Protein AF-A0A941CUR9-F1 (afdb_monomer)

Solvent-accessible surface area (backbone atoms only — not comparable to full-atom values): 6088 Å² total; per-residue (Å²): 93,71,35,84,53,88,58,55,30,37,22,31,72,43,67,48,47,28,36,64,52,98,94,39,79,42,78,58,82,69,51,80,63,40,50,74,77,34,74,76,55,30,73,63,86,45,73,46,44,51,66,36,72,52,86,82,88,85,57,59,67,84,49,64,51,84,78,71,62,44,50,36,31,48,33,40,62,32,36,41,84,88,43,93,85,48,72,47,75,50,72,47,77,49,74,43,78,64,88,129

Secondary structure (DSSP, 8-state):
-B--SSS-EEE-S--EEEEEETTEEEEPPPPTHHHHH-TT-SS-SEEE-TT-B------TTTTT----SEEEEEEEEEE-SSSTT-EEEEEEEEEEPPP-

InterPro domains:
  IPR046878 Bacterial Ig-like domain 14 [PF20251] (1-94)

Structure (mmCIF, N/CA/C/O bac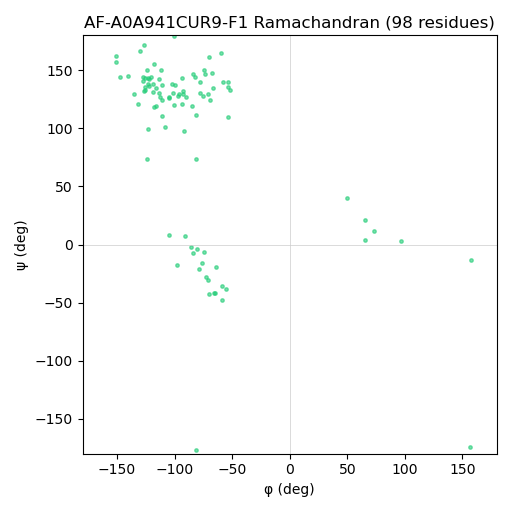kbone):
data_AF-A0A941CUR9-F1
#
_entry.id   AF-A0A941CUR9-F1
#
loop_
_atom_site.group_PDB
_atom_site.id
_atom_site.type_symbol
_atom_site.label_atom_id
_atom_site.label_alt_id
_atom_site.label_comp_id
_atom_site.label_asym_id
_atom_site.label_entity_id
_atom_site.label_seq_id
_atom_site.pdbx_PDB_ins_code
_atom_site.Cartn_x
_atom_site.Cartn_y
_atom_site.Cartn_z
_atom_site.occupancy
_atom_site.B_iso_or_equiv
_atom_site.auth_seq_id
_atom_site.auth_comp_id
_atom_site.auth_asym_id
_atom_site.auth_atom_id
_atom_site.pdbx_PDB_model_num
ATOM 1 N N . MET A 1 1 ? 9.330 5.137 -0.405 1.00 91.94 1 MET A N 1
ATOM 2 C CA . MET A 1 1 ? 9.422 3.725 -0.843 1.00 91.94 1 MET A CA 1
ATOM 3 C C . MET A 1 1 ? 10.687 3.609 -1.672 1.00 91.94 1 MET A C 1
ATOM 5 O O . MET A 1 1 ? 10.879 4.453 -2.536 1.00 91.94 1 MET A O 1
ATOM 9 N N . GLN A 1 2 ? 11.565 2.654 -1.373 1.00 94.94 2 GLN A N 1
ATOM 10 C CA . GLN A 1 2 ? 12.856 2.510 -2.051 1.00 94.94 2 GLN A CA 1
ATOM 11 C C . GLN A 1 2 ? 13.003 1.087 -2.578 1.00 94.94 2 GLN A C 1
ATOM 13 O O . GLN A 1 2 ? 12.757 0.129 -1.848 1.00 94.94 2 GLN A O 1
ATOM 18 N N . ASN A 1 3 ? 13.402 0.958 -3.838 1.00 94.75 3 ASN A N 1
ATOM 19 C CA . ASN A 1 3 ? 13.709 -0.325 -4.442 1.00 94.75 3 ASN A CA 1
ATOM 20 C C . ASN A 1 3 ? 15.198 -0.630 -4.287 1.00 94.75 3 ASN A C 1
ATOM 22 O O . ASN A 1 3 ? 16.026 -0.187 -5.074 1.00 94.75 3 ASN A O 1
ATOM 26 N N . GLU A 1 4 ? 15.554 -1.415 -3.278 1.00 94.19 4 GLU A N 1
ATOM 27 C CA . GLU A 1 4 ? 16.948 -1.809 -3.052 1.00 94.19 4 GLU A CA 1
ATOM 28 C C . GLU A 1 4 ? 17.407 -2.969 -3.946 1.00 94.19 4 GLU A C 1
ATOM 30 O O . GLU A 1 4 ? 18.583 -3.336 -3.928 1.00 94.19 4 GLU A O 1
ATOM 35 N N . SER A 1 5 ? 16.518 -3.545 -4.754 1.00 92.12 5 SER A N 1
ATOM 36 C CA . SER A 1 5 ? 16.841 -4.665 -5.635 1.00 92.12 5 SER A CA 1
ATOM 37 C C . SER A 1 5 ? 17.509 -4.209 -6.941 1.00 92.12 5 SER A C 1
ATOM 39 O O . SER A 1 5 ? 17.809 -3.028 -7.137 1.00 92.12 5 SER A O 1
ATOM 41 N N . ASN A 1 6 ? 17.772 -5.170 -7.827 1.00 92.81 6 ASN A N 1
ATOM 42 C CA . ASN A 1 6 ? 18.243 -4.925 -9.191 1.00 92.81 6 ASN A CA 1
ATOM 43 C C . ASN A 1 6 ? 17.132 -5.145 -10.240 1.00 92.81 6 ASN A C 1
ATOM 45 O O . ASN A 1 6 ? 17.415 -5.143 -11.434 1.00 92.81 6 ASN A O 1
ATOM 49 N N . GLU A 1 7 ? 15.886 -5.346 -9.806 1.00 91.44 7 GLU A N 1
ATOM 50 C CA . GLU A 1 7 ? 14.721 -5.565 -10.667 1.00 91.44 7 GLU A CA 1
ATOM 51 C C . GLU A 1 7 ? 13.767 -4.373 -10.590 1.00 91.44 7 GLU A C 1
ATOM 53 O O . GLU A 1 7 ? 13.687 -3.709 -9.560 1.00 91.44 7 GLU A O 1
ATOM 58 N N . ALA A 1 8 ? 13.039 -4.099 -11.671 1.00 92.19 8 ALA A N 1
ATOM 59 C CA . ALA A 1 8 ? 11.976 -3.098 -11.672 1.00 92.19 8 ALA A CA 1
ATOM 60 C C . ALA A 1 8 ? 10.669 -3.700 -11.140 1.00 92.19 8 ALA A C 1
ATOM 62 O O . ALA A 1 8 ? 10.368 -4.862 -11.417 1.00 92.19 8 ALA A O 1
ATOM 63 N N . TYR A 1 9 ? 9.855 -2.896 -10.458 1.00 92.19 9 TYR A N 1
ATOM 64 C CA . TYR A 1 9 ? 8.521 -3.297 -10.004 1.00 92.19 9 TYR A CA 1
ATOM 65 C C . TYR A 1 9 ? 7.444 -2.394 -10.575 1.00 92.19 9 TYR A C 1
ATOM 67 O O . TYR A 1 9 ? 7.632 -1.188 -10.689 1.00 92.19 9 TYR A O 1
ATOM 75 N N . ARG A 1 10 ? 6.278 -2.956 -10.884 1.00 91.81 10 ARG A N 1
ATOM 76 C CA . ARG A 1 10 ? 5.096 -2.176 -11.260 1.00 91.81 10 ARG A CA 1
ATOM 77 C C . ARG A 1 10 ? 4.225 -1.912 -10.050 1.00 91.81 10 ARG A C 1
ATOM 79 O O . ARG A 1 10 ? 4.076 -2.779 -9.195 1.00 91.81 10 ARG A O 1
ATOM 86 N N . TYR A 1 11 ? 3.630 -0.734 -10.003 1.00 91.88 11 TYR A N 1
ATOM 87 C CA . TYR A 1 11 ? 2.682 -0.360 -8.964 1.00 91.88 11 TYR 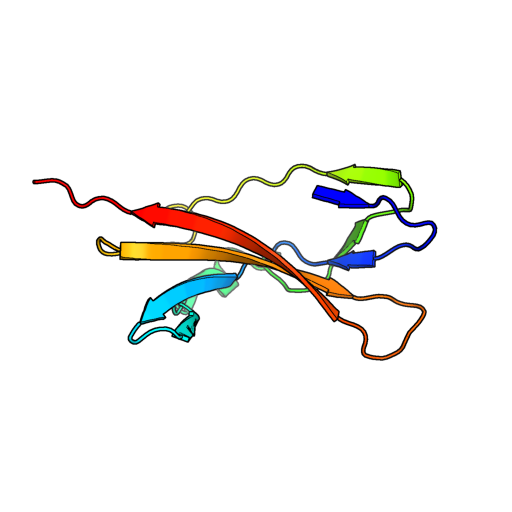A CA 1
ATOM 88 C C . TYR A 1 11 ? 1.675 0.657 -9.496 1.00 91.88 11 TYR A C 1
ATOM 90 O O . TYR A 1 11 ? 1.869 1.282 -10.542 1.00 91.88 11 TYR A O 1
ATOM 98 N N . GLY A 1 12 ? 0.572 0.795 -8.778 1.00 89.56 12 GLY A N 1
ATOM 99 C CA . GLY A 1 12 ? -0.469 1.771 -9.055 1.00 89.56 12 GLY A CA 1
ATOM 100 C C . GLY A 1 12 ? -0.382 2.992 -8.154 1.00 89.56 12 GLY A C 1
ATOM 101 O O . GLY A 1 12 ? 0.456 3.079 -7.260 1.00 89.56 12 GLY A O 1
ATOM 102 N N . SER A 1 13 ? -1.276 3.949 -8.339 1.00 86.69 13 SER A N 1
ATOM 103 C CA . SER A 1 13 ? -1.510 5.028 -7.366 1.00 86.69 13 SER A CA 1
ATOM 104 C C . SER A 1 13 ? -2.383 4.554 -6.197 1.00 86.69 13 SER A C 1
ATOM 106 O O . SER A 1 13 ? -2.292 5.132 -5.114 1.00 86.69 13 SER A O 1
ATOM 108 N N . PHE A 1 14 ? -3.144 3.468 -6.378 1.00 87.62 14 PHE A N 1
ATOM 109 C CA . PHE A 1 14 ? -4.005 2.879 -5.359 1.00 87.62 14 PHE A CA 1
ATOM 110 C C . PHE A 1 14 ? -3.228 2.487 -4.101 1.00 87.62 14 PHE A C 1
ATOM 112 O O . PHE A 1 14 ? -2.100 1.986 -4.156 1.00 87.62 14 PHE A O 1
ATOM 119 N N . TYR A 1 15 ? -3.846 2.736 -2.955 1.00 90.38 15 TYR A N 1
ATOM 120 C CA . TYR A 1 15 ? -3.411 2.263 -1.651 1.00 90.38 15 TYR A CA 1
ATOM 121 C C . TYR A 1 15 ? -4.585 1.558 -0.996 1.00 90.38 15 TYR A C 1
ATOM 123 O O . TYR A 1 15 ? -5.702 2.057 -1.072 1.00 90.38 15 TYR A O 1
ATOM 131 N N . ARG A 1 16 ? -4.322 0.449 -0.306 1.00 91.94 16 ARG A N 1
ATOM 132 C CA . ARG A 1 16 ? -5.300 -0.197 0.570 1.00 91.94 16 ARG A CA 1
ATOM 133 C C . ARG A 1 16 ? -5.163 0.381 1.969 1.00 91.94 16 ARG A C 1
ATOM 135 O O . ARG A 1 16 ? -4.069 0.359 2.528 1.00 91.94 16 ARG A O 1
ATOM 142 N N . VAL A 1 17 ? -6.257 0.856 2.550 1.00 95.19 17 VAL A N 1
ATOM 143 C CA . VAL A 1 17 ? -6.339 1.049 4.001 1.00 95.19 17 VAL A CA 1
ATOM 144 C C . VAL A 1 17 ? -6.934 -0.212 4.605 1.00 95.19 17 VAL A C 1
ATOM 146 O O . VAL A 1 17 ? -7.935 -0.734 4.118 1.00 95.19 17 VAL A O 1
ATOM 149 N N . GLU A 1 18 ? -6.305 -0.713 5.659 1.00 97.12 18 GLU A N 1
ATOM 150 C CA . GLU A 1 18 ? -6.755 -1.902 6.370 1.00 97.12 18 GLU A CA 1
ATOM 151 C C . GLU A 1 18 ? -6.872 -1.606 7.864 1.00 97.12 18 GLU A C 1
ATOM 153 O O . GLU A 1 18 ? -6.067 -0.855 8.409 1.00 97.12 18 GLU A O 1
ATOM 158 N N . THR A 1 19 ? -7.868 -2.193 8.521 1.00 97.31 19 THR A N 1
ATOM 159 C CA . THR A 1 19 ? -8.163 -2.037 9.950 1.00 97.31 19 THR A CA 1
ATOM 160 C C . THR A 1 19 ? -7.933 -3.349 10.696 1.00 97.31 19 THR A C 1
ATOM 162 O O . THR A 1 19 ? -8.203 -4.426 10.156 1.00 97.31 19 THR A O 1
ATOM 165 N N . MET A 1 20 ? -7.406 -3.272 11.919 1.00 97.44 20 MET A N 1
ATOM 166 C CA . MET A 1 20 ? -7.217 -4.432 12.791 1.00 97.44 20 MET A CA 1
ATOM 167 C C . MET A 1 20 ? -8.504 -4.728 13.567 1.00 97.44 20 MET A C 1
ATOM 169 O O . MET A 1 20 ? -8.941 -3.913 14.378 1.00 97.44 20 MET A O 1
ATOM 173 N N . GLN A 1 21 ? -9.070 -5.919 13.380 1.00 95.38 21 GLN A N 1
ATOM 174 C CA . GLN A 1 21 ? -10.216 -6.427 14.138 1.00 95.38 21 GLN A CA 1
ATOM 175 C C . GLN A 1 21 ? -9.948 -7.883 14.530 1.00 95.38 21 GLN A C 1
ATOM 177 O O . GLN A 1 21 ? -9.538 -8.686 13.694 1.00 95.38 21 GLN A O 1
ATOM 182 N N . ASP A 1 22 ? -10.124 -8.229 15.807 1.00 94.38 22 ASP A N 1
ATOM 183 C CA . ASP A 1 22 ? -9.919 -9.591 16.332 1.00 94.38 22 ASP A CA 1
ATOM 184 C C . ASP A 1 22 ? -8.575 -10.234 15.925 1.00 94.38 22 ASP A C 1
ATOM 186 O O . ASP A 1 22 ? -8.492 -11.413 15.571 1.00 94.38 22 ASP A O 1
ATOM 190 N N . GLY A 1 23 ? -7.503 -9.434 15.929 1.00 95.50 23 GLY A N 1
ATOM 191 C CA . GLY A 1 23 ? -6.154 -9.876 15.558 1.00 95.50 23 GLY A CA 1
ATOM 192 C C . GLY A 1 23 ? -5.941 -10.118 14.057 1.00 95.50 23 GLY A C 1
ATOM 193 O O . GLY A 1 23 ? -4.920 -10.690 13.674 1.00 95.50 23 GLY A O 1
ATOM 194 N N . LYS A 1 24 ? -6.881 -9.702 13.201 1.00 97.06 24 LYS A N 1
ATOM 195 C CA . LYS A 1 24 ? -6.808 -9.823 11.740 1.00 97.06 24 LYS A CA 1
ATOM 196 C C . LYS A 1 24 ? -6.972 -8.467 11.059 1.00 97.06 24 LYS A C 1
ATOM 198 O O . LYS A 1 24 ? -7.662 -7.583 11.555 1.00 97.06 24 LYS A O 1
ATOM 203 N N . TRP A 1 25 ? -6.351 -8.332 9.891 1.00 96.88 25 TRP A N 1
ATOM 204 C CA . TRP A 1 25 ? -6.459 -7.141 9.053 1.00 96.88 25 TRP A CA 1
ATOM 205 C C . TRP A 1 25 ? -7.585 -7.296 8.032 1.00 96.88 25 TRP A C 1
ATOM 207 O O . TRP A 1 25 ? -7.618 -8.286 7.300 1.00 96.88 25 TRP A O 1
ATOM 217 N N . TYR A 1 26 ? -8.467 -6.304 7.959 1.00 95.81 26 TYR A N 1
ATOM 218 C CA . TYR A 1 26 ? -9.567 -6.236 6.997 1.00 95.81 26 TYR A CA 1
ATOM 219 C C . TYR A 1 26 ? -9.472 -4.961 6.170 1.00 95.81 26 TYR A C 1
ATOM 221 O O . TYR A 1 26 ? -9.119 -3.908 6.694 1.00 95.81 26 TYR A O 1
ATOM 229 N N . MET A 1 27 ? -9.801 -5.043 4.882 1.00 93.62 27 MET A N 1
ATOM 230 C CA . MET A 1 27 ? -9.829 -3.874 4.005 1.00 93.62 27 MET A CA 1
ATOM 231 C C . MET A 1 27 ? -10.941 -2.909 4.429 1.00 93.62 27 MET A C 1
ATOM 233 O O . MET A 1 27 ? -12.074 -3.323 4.672 1.00 93.62 27 MET A O 1
ATOM 237 N N . VAL A 1 28 ? -10.618 -1.619 4.492 1.00 93.81 28 VAL A N 1
ATOM 238 C CA . VAL A 1 28 ? -11.609 -0.551 4.627 1.00 93.81 28 VAL A CA 1
ATOM 239 C C . VAL A 1 28 ? -12.254 -0.313 3.266 1.00 93.81 28 VAL A C 1
ATOM 241 O O . VAL A 1 28 ? -11.563 -0.150 2.260 1.00 93.81 28 VAL A O 1
ATOM 244 N N . ASN A 1 29 ? -13.584 -0.278 3.239 1.00 89.56 29 ASN A N 1
ATOM 245 C CA . ASN A 1 29 ? -14.328 -0.009 2.016 1.00 89.56 29 ASN A CA 1
ATOM 246 C C . ASN A 1 29 ? -14.182 1.458 1.607 1.00 89.56 29 ASN A C 1
ATOM 248 O O . ASN A 1 29 ? -14.426 2.367 2.401 1.00 89.56 29 ASN A O 1
ATOM 252 N N . TYR A 1 30 ? -13.827 1.669 0.344 1.00 88.19 30 TYR A N 1
ATOM 253 C CA . TYR A 1 30 ? -13.820 2.988 -0.271 1.00 88.19 30 TYR A CA 1
ATOM 254 C C . TYR A 1 30 ? -15.241 3.334 -0.736 1.00 88.19 30 TYR A C 1
ATOM 256 O O . TYR A 1 30 ? -15.952 2.437 -1.200 1.00 88.19 30 TYR A O 1
ATOM 264 N N . PRO A 1 31 ? -15.669 4.606 -0.645 1.00 86.81 31 PRO A N 1
ATOM 265 C CA . PRO A 1 31 ? -16.908 5.048 -1.274 1.00 86.81 31 PRO A CA 1
ATOM 266 C C . PRO A 1 31 ? -16.922 4.700 -2.769 1.00 86.81 31 PRO A C 1
ATOM 268 O O . PRO A 1 31 ? -15.912 4.862 -3.453 1.00 86.81 31 PRO A O 1
ATOM 271 N N . GLU A 1 32 ? -18.067 4.257 -3.298 1.00 80.25 32 GLU A N 1
ATOM 272 C CA . GLU A 1 32 ? -18.181 3.820 -4.703 1.00 80.25 32 GLU A CA 1
ATOM 273 C C . GLU A 1 32 ? -17.727 4.905 -5.694 1.00 80.25 32 GLU A C 1
ATOM 275 O O . GLU A 1 32 ? -17.025 4.631 -6.666 1.00 80.25 32 GLU A O 1
ATOM 280 N N . ASN A 1 33 ? -18.042 6.167 -5.394 1.00 82.19 33 ASN A N 1
ATOM 281 C CA . ASN A 1 33 ? -17.682 7.306 -6.234 1.00 82.19 33 ASN A CA 1
ATOM 282 C C . ASN A 1 33 ? -16.196 7.700 -6.166 1.00 82.19 33 ASN A C 1
ATOM 284 O O . ASN A 1 33 ? -15.777 8.589 -6.911 1.00 82.19 33 ASN A O 1
ATOM 288 N N . THR A 1 34 ? -15.384 7.094 -5.294 1.00 81.69 34 THR A N 1
ATOM 289 C CA . THR A 1 34 ? -13.960 7.433 -5.184 1.00 81.69 34 THR A CA 1
ATOM 290 C C . THR A 1 34 ? -13.218 7.072 -6.470 1.00 81.69 34 THR A C 1
ATOM 292 O O . THR A 1 34 ? -12.450 7.886 -6.975 1.00 81.69 34 THR A O 1
ATOM 295 N N . PHE A 1 35 ? -13.497 5.916 -7.072 1.00 77.94 35 PHE A N 1
ATOM 296 C CA . PHE A 1 35 ? -12.839 5.505 -8.320 1.00 77.94 35 PHE A CA 1
ATOM 297 C C . PHE A 1 35 ? -13.317 6.302 -9.542 1.00 77.94 35 PHE A C 1
ATOM 299 O O . PHE A 1 35 ? -12.545 6.526 -10.471 1.00 77.94 35 PHE A O 1
ATOM 306 N N . GLU A 1 36 ? -14.556 6.800 -9.523 1.00 79.94 36 GLU A N 1
ATOM 307 C CA . GLU A 1 36 ? -15.068 7.707 -10.558 1.00 79.94 36 GLU A CA 1
ATOM 308 C C . GLU A 1 36 ? -14.407 9.089 -10.479 1.00 79.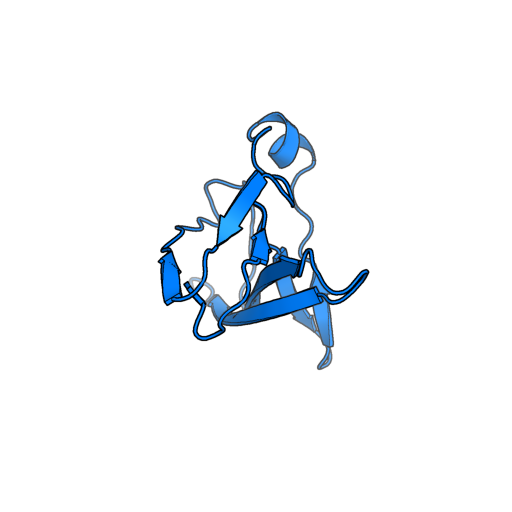94 36 GLU A C 1
ATOM 310 O O . GLU A 1 36 ? -14.028 9.667 -11.497 1.00 79.94 36 GLU A O 1
ATOM 315 N N . LYS A 1 37 ? -14.240 9.619 -9.260 1.00 81.06 37 LYS A N 1
ATOM 316 C CA . LYS A 1 37 ? -13.599 10.920 -9.013 1.00 81.06 37 LYS A CA 1
ATOM 317 C C . LYS A 1 37 ? -12.094 10.887 -9.259 1.00 81.06 37 LYS A C 1
ATOM 319 O O . LYS A 1 37 ? -11.517 11.901 -9.647 1.00 81.06 37 LYS A O 1
ATOM 324 N N . PHE A 1 38 ? -11.468 9.734 -9.045 1.00 79.94 38 PHE A N 1
ATOM 325 C CA . PHE A 1 38 ? -10.036 9.532 -9.217 1.00 79.94 38 PHE A CA 1
ATOM 326 C C . PHE A 1 38 ? -9.782 8.379 -10.198 1.00 79.94 38 PHE A C 1
ATOM 328 O O . PHE A 1 38 ? -9.329 7.314 -9.789 1.00 79.94 38 PHE A O 1
ATOM 335 N N . PRO A 1 39 ? -10.008 8.580 -11.510 1.00 75.81 39 PRO A N 1
ATOM 336 C CA . PRO A 1 39 ? -9.877 7.517 -12.515 1.00 75.81 39 PRO A CA 1
ATOM 337 C C . PRO A 1 39 ? -8.442 6.990 -12.656 1.00 75.81 39 PRO A C 1
ATOM 339 O O . PRO A 1 39 ? -8.214 5.887 -13.148 1.00 75.81 39 PRO A O 1
ATOM 342 N N . TYR A 1 40 ? -7.459 7.771 -12.204 1.00 76.00 40 TYR A N 1
ATOM 343 C CA . TYR A 1 40 ? -6.063 7.356 -12.141 1.00 76.00 40 TYR A CA 1
ATOM 344 C C . TYR A 1 40 ? -5.718 6.602 -10.856 1.00 76.00 40 TYR A C 1
ATOM 346 O O . TYR A 1 40 ? -4.566 6.205 -10.736 1.00 76.00 40 TYR A O 1
ATOM 354 N N . PHE A 1 41 ? -6.655 6.426 -9.910 1.00 77.62 41 PHE A N 1
ATOM 355 C CA . PHE A 1 41 ? -6.504 5.675 -8.656 1.00 77.62 41 PHE A CA 1
ATOM 356 C C . PHE A 1 41 ? -6.676 4.175 -8.905 1.00 77.62 41 PHE A C 1
ATOM 358 O O . PHE A 1 41 ? -7.709 3.581 -8.613 1.00 77.62 41 PHE A O 1
ATOM 365 N N . ASN A 1 42 ? -5.665 3.578 -9.524 1.00 75.56 42 ASN A N 1
ATOM 366 C CA . ASN A 1 42 ? -5.675 2.199 -9.996 1.00 75.56 42 ASN A CA 1
ATOM 367 C C . ASN A 1 42 ? -4.469 1.425 -9.449 1.00 75.56 42 ASN A C 1
ATOM 369 O O . ASN A 1 42 ? -3.566 2.009 -8.848 1.00 75.56 42 ASN A O 1
ATOM 373 N N . ASP A 1 43 ? -4.455 0.111 -9.669 1.00 70.62 43 ASP A N 1
ATOM 374 C CA . ASP A 1 43 ? -3.418 -0.798 -9.161 1.00 70.62 43 ASP A CA 1
ATOM 375 C C . ASP A 1 43 ? -2.160 -0.880 -10.038 1.00 70.62 43 ASP A C 1
ATOM 377 O O . ASP A 1 43 ? -1.164 -1.486 -9.641 1.00 70.62 43 ASP A O 1
ATOM 381 N N . MET A 1 44 ? -2.165 -0.261 -11.222 1.00 72.38 44 MET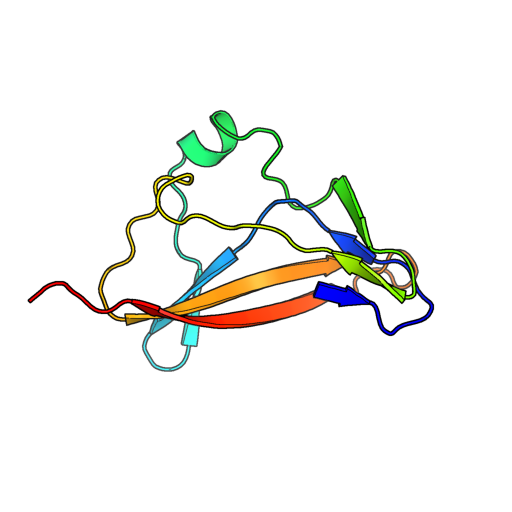 A N 1
ATOM 382 C CA . MET A 1 44 ? -1.048 -0.318 -12.167 1.00 72.38 44 MET A CA 1
ATOM 383 C C . MET A 1 44 ? -0.926 0.971 -12.973 1.00 72.38 44 MET A C 1
ATOM 385 O O . MET A 1 44 ? -1.921 1.537 -13.407 1.00 72.38 44 MET A O 1
ATOM 389 N N . GLY A 1 45 ? 0.301 1.382 -13.272 1.00 82.88 45 GLY A N 1
ATOM 390 C CA . GLY A 1 45 ? 0.548 2.527 -14.154 1.00 82.88 45 GLY A CA 1
ATOM 391 C C . GLY A 1 45 ? 1.915 3.168 -13.961 1.00 82.88 45 GLY A C 1
ATOM 392 O O . GLY A 1 45 ? 2.359 3.929 -14.815 1.00 82.88 45 GLY A O 1
ATOM 393 N N . TYR A 1 46 ? 2.598 2.818 -12.874 1.00 90.19 46 TYR A N 1
ATOM 394 C CA . TYR A 1 46 ? 3.932 3.289 -12.548 1.00 90.19 46 TYR A CA 1
ATOM 395 C C . TYR A 1 46 ? 4.920 2.127 -12.498 1.00 90.19 46 TYR A C 1
ATOM 397 O O . TYR A 1 46 ? 4.553 0.975 -12.242 1.00 90.19 46 TYR A O 1
ATOM 405 N N . THR A 1 47 ? 6.187 2.462 -12.717 1.00 93.00 47 THR A N 1
ATOM 406 C CA . THR A 1 47 ? 7.326 1.565 -12.527 1.00 93.00 47 THR A CA 1
ATOM 407 C C . THR A 1 47 ? 8.226 2.173 -11.462 1.00 93.00 47 THR A C 1
ATOM 409 O O . THR A 1 47 ? 8.377 3.390 -11.418 1.00 93.00 47 THR A O 1
ATOM 412 N N . LEU A 1 48 ? 8.729 1.337 -10.558 1.00 94.00 48 LEU A N 1
ATOM 413 C CA . LEU A 1 48 ? 9.755 1.668 -9.582 1.00 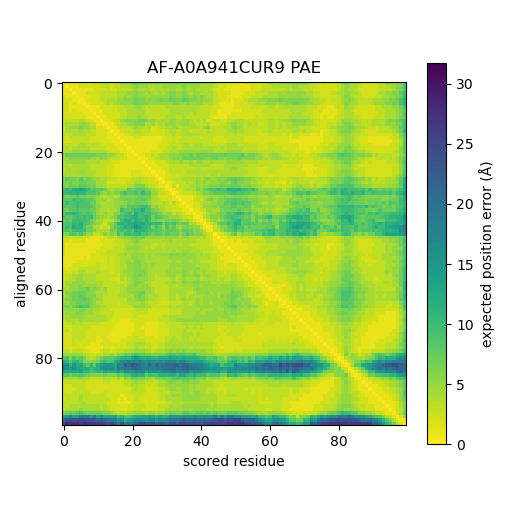94.00 48 LEU A CA 1
ATOM 414 C C . LEU A 1 48 ? 11.028 0.951 -10.022 1.00 94.00 48 LEU A C 1
ATOM 416 O O . LEU A 1 48 ? 11.159 -0.266 -9.843 1.00 94.00 48 LEU A O 1
ATOM 420 N N . ASP A 1 49 ? 11.927 1.696 -10.642 1.00 95.44 49 ASP A N 1
ATOM 421 C CA . ASP A 1 49 ? 13.145 1.175 -11.242 1.00 95.44 49 ASP A CA 1
ATOM 422 C C . ASP A 1 49 ? 14.151 0.710 -10.175 1.00 95.44 49 ASP A C 1
ATOM 424 O O . ASP A 1 49 ? 14.040 1.058 -8.990 1.00 95.44 49 ASP A O 1
ATOM 428 N N . PRO A 1 50 ? 15.139 -0.122 -10.551 1.00 95.88 50 PRO A N 1
ATOM 429 C CA . PRO A 1 50 ? 16.202 -0.529 -9.643 1.00 95.88 50 PRO A CA 1
ATOM 430 C C . PRO A 1 50 ? 16.877 0.672 -8.981 1.00 95.88 50 PRO A C 1
ATOM 432 O O . PRO A 1 50 ? 17.277 1.619 -9.655 1.00 95.88 50 PRO A O 1
ATOM 435 N N . LYS A 1 51 ? 17.056 0.607 -7.657 1.00 97.00 51 LYS A N 1
ATOM 436 C CA . LYS A 1 51 ? 17.673 1.664 -6.830 1.00 97.00 51 LYS A CA 1
ATOM 437 C C . LYS A 1 51 ? 16.888 2.976 -6.771 1.00 97.00 51 LYS A C 1
ATOM 439 O O . LYS A 1 51 ? 17.348 3.913 -6.120 1.00 97.00 51 LYS A O 1
ATOM 444 N N . GLU A 1 52 ? 15.709 3.047 -7.383 1.00 97.19 52 GLU A N 1
ATOM 445 C CA . GLU A 1 52 ? 14.865 4.233 -7.341 1.00 97.19 52 GLU A CA 1
ATOM 446 C C . GLU A 1 52 ? 14.207 4.401 -5.965 1.00 97.19 52 GLU A C 1
ATOM 448 O O . GLU A 1 52 ? 13.853 3.439 -5.271 1.00 97.19 52 GLU A O 1
ATOM 453 N N . MET A 1 53 ? 14.017 5.662 -5.582 1.00 96.31 53 MET A N 1
ATOM 454 C CA . MET A 1 53 ? 13.205 6.055 -4.444 1.00 96.31 53 MET A CA 1
ATOM 455 C C . MET A 1 53 ? 12.054 6.938 -4.914 1.00 96.31 53 MET A C 1
ATOM 457 O O . MET A 1 53 ? 12.263 7.933 -5.601 1.00 96.31 53 MET A O 1
ATOM 461 N N . VAL A 1 54 ? 10.848 6.611 -4.457 1.00 93.69 54 VAL A N 1
ATOM 462 C CA . VAL A 1 54 ? 9.646 7.410 -4.691 1.00 93.69 54 VAL A CA 1
ATOM 463 C C . VAL A 1 54 ? 8.947 7.745 -3.378 1.00 93.69 54 VAL A C 1
ATOM 465 O O . VAL A 1 54 ? 8.861 6.924 -2.455 1.00 93.69 54 VAL A O 1
ATOM 468 N N . THR A 1 55 ? 8.392 8.950 -3.318 1.00 91.62 55 THR A N 1
ATOM 469 C CA . THR A 1 55 ? 7.496 9.395 -2.251 1.00 91.62 55 THR A CA 1
ATOM 470 C C . THR A 1 55 ? 6.115 9.619 -2.843 1.00 91.62 55 THR A C 1
ATOM 472 O O . THR A 1 55 ? 5.970 10.296 -3.856 1.00 91.62 55 THR A O 1
ATOM 475 N N . GLN A 1 56 ? 5.095 9.059 -2.202 1.00 87.00 56 GLN A N 1
ATOM 476 C CA . GLN A 1 56 ? 3.696 9.296 -2.536 1.00 87.00 56 GLN A CA 1
ATOM 477 C C . GLN A 1 56 ? 2.992 9.827 -1.292 1.00 87.00 56 GLN A C 1
ATOM 479 O O . GLN A 1 56 ? 3.303 9.419 -0.173 1.00 87.00 56 GLN A O 1
ATOM 484 N N . GLN A 1 57 ? 2.059 10.749 -1.499 1.00 86.38 57 GLN A N 1
ATOM 485 C CA . GLN A 1 57 ? 1.212 11.272 -0.438 1.00 86.38 57 GLN A CA 1
ATOM 486 C C . GLN A 1 57 ? -0.141 10.568 -0.488 1.00 86.38 57 GLN A C 1
ATOM 488 O O . GLN A 1 57 ? -0.707 10.361 -1.562 1.00 86.38 57 GLN A O 1
ATOM 493 N 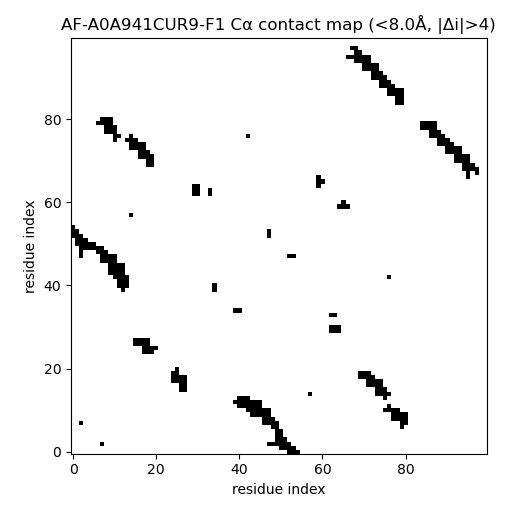N . PHE A 1 58 ? -0.648 10.204 0.683 1.00 86.44 58 PHE A N 1
ATOM 494 C CA . PHE A 1 58 ? -1.971 9.624 0.858 1.00 86.44 58 PHE A CA 1
ATOM 495 C C . PHE A 1 58 ? -2.764 10.506 1.818 1.00 86.44 58 PHE A C 1
ATOM 497 O O . PHE A 1 58 ? -2.231 10.942 2.836 1.00 86.44 58 PHE A O 1
ATOM 504 N N . SER A 1 59 ? -4.028 10.761 1.492 1.00 86.44 59 SER A N 1
ATOM 505 C CA . SER A 1 59 ? -4.932 11.563 2.310 1.00 86.44 59 SER A CA 1
ATOM 506 C C . SER A 1 59 ? -6.247 10.819 2.473 1.00 86.44 59 SER A C 1
ATOM 508 O O . SER A 1 59 ? -6.916 10.505 1.490 1.00 86.44 59 SER A O 1
ATOM 510 N N . ILE A 1 60 ? -6.606 10.541 3.724 1.00 86.88 60 ILE A N 1
ATOM 511 C CA . ILE A 1 60 ? -7.863 9.881 4.096 1.00 86.88 60 ILE A CA 1
ATOM 512 C C . ILE A 1 60 ? -9.053 10.709 3.584 1.00 86.88 60 ILE A C 1
ATOM 514 O O . ILE A 1 60 ? -9.935 10.182 2.906 1.00 86.88 60 ILE A O 1
ATOM 518 N N . GLU A 1 61 ? -9.020 12.020 3.828 1.00 84.88 61 GLU A N 1
ATOM 519 C CA . GLU A 1 61 ? -10.084 12.960 3.461 1.00 84.88 61 GLU A CA 1
ATOM 520 C C . GLU A 1 61 ? -10.250 13.092 1.947 1.00 84.88 61 GLU A C 1
ATOM 522 O O . GLU A 1 61 ? -11.373 13.089 1.442 1.00 84.88 61 GLU A O 1
ATOM 527 N N . THR A 1 62 ? -9.138 13.148 1.204 1.00 84.44 62 THR A N 1
ATOM 528 C CA . THR A 1 62 ? -9.166 13.272 -0.262 1.00 84.44 62 THR A CA 1
ATOM 529 C C . THR A 1 62 ? -9.927 12.114 -0.901 1.00 84.44 62 THR A C 1
ATOM 531 O O . THR A 1 62 ? -10.643 12.318 -1.879 1.00 84.44 62 THR A O 1
ATOM 534 N N . TYR A 1 63 ? -9.817 10.910 -0.333 1.00 83.06 63 TYR A N 1
ATOM 535 C CA . TYR A 1 63 ? -10.500 9.714 -0.829 1.00 83.06 63 TYR A CA 1
ATOM 536 C C . TYR A 1 63 ? -11.882 9.481 -0.203 1.00 83.06 63 TYR A C 1
ATOM 538 O O . TYR A 1 63 ? -12.497 8.445 -0.464 1.00 83.06 63 TYR A O 1
ATOM 546 N N . GLY A 1 64 ? -12.383 10.433 0.593 1.00 84.94 64 GLY A N 1
ATOM 547 C CA . GLY A 1 64 ? -13.693 10.359 1.241 1.00 84.94 64 GLY A CA 1
ATOM 548 C C . GLY A 1 64 ? -13.801 9.248 2.284 1.00 84.94 64 GLY A C 1
ATOM 549 O O . GLY A 1 64 ? -14.905 8.799 2.587 1.00 84.94 64 GLY A O 1
ATOM 550 N N . LEU A 1 65 ? -12.668 8.771 2.801 1.00 88.06 65 LEU A N 1
ATOM 551 C CA . LEU A 1 65 ? -12.644 7.753 3.839 1.00 88.06 65 LEU A CA 1
ATOM 552 C C . LEU A 1 65 ? -12.964 8.388 5.191 1.00 88.06 65 LEU A C 1
ATOM 554 O O . LEU A 1 65 ? -12.464 9.459 5.525 1.00 88.06 65 LEU A O 1
ATOM 558 N N . TYR A 1 66 ? -13.751 7.680 5.993 1.00 89.38 66 TYR A N 1
ATOM 559 C CA . TYR A 1 66 ? -13.940 7.984 7.405 1.00 89.38 66 TYR A CA 1
ATOM 560 C C . TYR A 1 66 ? -13.401 6.815 8.221 1.00 89.38 66 TYR A C 1
ATOM 562 O O . TYR A 1 66 ? -13.870 5.685 8.071 1.00 89.38 66 TYR A O 1
ATOM 570 N N . LEU A 1 67 ? -12.397 7.082 9.055 1.00 92.50 67 LEU A N 1
ATOM 571 C CA . LEU A 1 67 ? -11.764 6.080 9.906 1.00 92.50 67 LEU A CA 1
ATOM 572 C C . LEU A 1 67 ? -12.122 6.378 11.369 1.00 92.50 67 LEU A C 1
ATOM 574 O O . LEU A 1 67 ? -11.651 7.379 11.907 1.00 92.50 67 LEU A O 1
ATOM 578 N N . PRO A 1 68 ? -12.940 5.541 12.029 1.00 92.25 68 PRO A N 1
ATOM 579 C CA . PRO A 1 68 ? -13.115 5.598 13.478 1.00 92.25 68 PRO A CA 1
ATOM 580 C C . PRO A 1 68 ? -11.791 5.381 14.219 1.00 92.25 68 PRO A C 1
ATOM 582 O O . PRO A 1 68 ? -10.833 4.856 13.645 1.00 92.25 68 PRO A O 1
ATOM 585 N N . ALA A 1 69 ? -11.754 5.713 15.511 1.00 94.50 69 ALA A N 1
ATOM 586 C CA . ALA A 1 69 ? -10.590 5.437 16.348 1.00 94.50 69 ALA A CA 1
ATOM 587 C C . ALA A 1 69 ? -10.194 3.949 16.290 1.00 94.50 69 ALA A C 1
ATOM 589 O O . ALA A 1 69 ? -11.055 3.067 16.360 1.00 94.50 69 ALA A O 1
ATOM 590 N N . GLY A 1 70 ? -8.899 3.666 16.150 1.00 95.44 70 GLY A N 1
ATOM 591 C CA . GLY A 1 70 ? -8.401 2.299 16.041 1.00 95.44 70 GLY A CA 1
ATOM 592 C C . GLY A 1 70 ? -7.050 2.168 15.347 1.00 95.44 70 GLY A C 1
ATOM 593 O O . GLY A 1 70 ? -6.397 3.149 14.993 1.00 95.44 70 GLY A O 1
ATOM 594 N N . ASN A 1 71 ? -6.645 0.914 15.139 1.00 97.69 71 ASN A N 1
ATOM 595 C CA . ASN A 1 71 ? -5.380 0.557 14.506 1.00 97.69 71 ASN A CA 1
ATOM 596 C C . ASN A 1 71 ? -5.579 0.262 13.021 1.00 97.69 71 ASN A C 1
ATOM 598 O O . ASN A 1 71 ? -6.402 -0.580 12.645 1.00 97.69 71 ASN A O 1
ATOM 602 N N . TYR A 1 72 ? -4.775 0.917 12.194 1.00 97.06 72 TYR A N 1
ATOM 603 C CA . TYR A 1 72 ? -4.826 0.817 10.747 1.00 97.06 72 TYR A CA 1
ATOM 604 C C . TYR A 1 72 ? -3.444 0.537 10.166 1.00 97.06 72 TYR A C 1
ATOM 606 O O . TYR A 1 72 ? -2.412 0.670 10.825 1.00 97.06 72 TYR A O 1
ATOM 614 N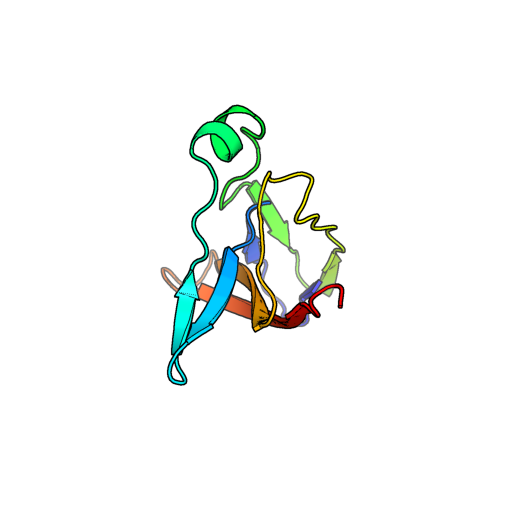 N . ARG A 1 73 ? -3.415 0.155 8.894 1.00 97.06 73 ARG A N 1
ATOM 615 C CA . ARG A 1 73 ? -2.201 0.186 8.086 1.00 97.06 73 ARG A CA 1
ATOM 616 C C . ARG A 1 73 ? -2.504 0.645 6.675 1.00 97.06 73 ARG A C 1
ATOM 618 O O . ARG A 1 73 ? -3.557 0.335 6.118 1.00 97.06 73 ARG A O 1
ATOM 625 N N . LEU A 1 74 ? -1.556 1.379 6.109 1.00 95.31 74 LEU A N 1
ATOM 626 C CA . LEU A 1 74 ? -1.551 1.747 4.705 1.00 95.31 74 LEU A CA 1
ATOM 627 C C . LEU A 1 74 ? -0.724 0.715 3.948 1.00 95.31 74 LEU A C 1
ATOM 629 O O . LEU A 1 74 ? 0.458 0.536 4.239 1.00 95.31 74 LEU A O 1
ATOM 633 N N . THR A 1 75 ? -1.344 0.047 2.987 1.00 94.75 75 THR A N 1
ATOM 634 C CA . THR A 1 75 ? -0.773 -1.079 2.258 1.00 94.75 75 THR A CA 1
ATOM 635 C C . THR A 1 75 ? -0.619 -0.740 0.776 1.00 94.75 75 THR A C 1
ATOM 637 O O . THR A 1 75 ? -1.540 -0.229 0.135 1.00 94.75 75 THR A O 1
ATOM 640 N N . LYS A 1 76 ? 0.547 -1.067 0.214 1.00 93.31 76 LYS A N 1
ATOM 641 C CA . LYS A 1 76 ? 0.890 -0.904 -1.199 1.00 93.31 76 LYS A CA 1
ATOM 642 C C . LYS A 1 76 ? 1.366 -2.226 -1.784 1.00 93.31 76 LYS A C 1
ATOM 644 O O . LYS A 1 76 ? 2.217 -2.882 -1.185 1.00 93.31 76 LYS A O 1
ATOM 649 N N . THR A 1 77 ? 0.848 -2.580 -2.955 1.00 91.94 77 THR A N 1
ATOM 650 C CA . THR A 1 77 ? 1.272 -3.770 -3.699 1.00 91.94 77 THR A CA 1
ATOM 651 C C . THR A 1 77 ? 2.193 -3.374 -4.845 1.00 91.94 77 THR A C 1
ATOM 653 O O . THR A 1 77 ? 1.937 -2.402 -5.556 1.00 91.94 77 THR A O 1
ATOM 656 N N . PHE A 1 78 ? 3.246 -4.159 -5.025 1.00 91.88 78 PHE A N 1
ATOM 657 C CA . PHE A 1 78 ? 4.206 -4.078 -6.112 1.00 91.88 78 PHE A CA 1
ATOM 658 C C . PHE A 1 78 ? 4.247 -5.422 -6.832 1.00 91.88 78 PHE A C 1
ATOM 660 O O . PHE A 1 78 ? 4.258 -6.472 -6.191 1.00 91.88 78 PHE A O 1
ATOM 667 N N . LEU A 1 79 ? 4.294 -5.395 -8.159 1.00 90.06 79 LEU A N 1
ATOM 668 C CA . LEU A 1 79 ? 4.313 -6.586 -9.001 1.00 90.06 79 LEU A CA 1
ATOM 669 C C . LEU A 1 79 ? 5.664 -6.706 -9.699 1.00 90.06 79 LEU A C 1
ATOM 671 O O . LEU A 1 79 ? 6.098 -5.764 -10.370 1.00 90.06 79 LEU A O 1
ATOM 675 N N . SER A 1 80 ? 6.318 -7.862 -9.571 1.00 85.56 80 SER A N 1
ATOM 676 C CA . SER A 1 80 ? 7.502 -8.163 -10.382 1.00 85.56 80 SER A CA 1
ATOM 677 C C . SER A 1 80 ? 7.062 -8.524 -11.809 1.00 85.56 80 SER A C 1
ATOM 679 O O . SER A 1 80 ? 6.224 -9.410 -11.987 1.00 85.56 80 SER A O 1
ATOM 681 N N . PRO A 1 81 ? 7.613 -7.883 -12.855 1.00 72.44 81 PRO A N 1
ATOM 682 C CA . PRO A 1 81 ? 7.323 -8.246 -14.238 1.00 72.44 81 PRO A CA 1
ATOM 683 C C . PRO A 1 81 ? 8.056 -9.523 -14.683 1.00 72.44 81 PRO A C 1
ATOM 685 O O . PRO A 1 81 ? 7.694 -10.098 -15.706 1.00 72.44 81 PRO A O 1
ATOM 688 N N . PHE A 1 82 ? 9.081 -9.963 -13.942 1.00 67.25 82 PHE A N 1
ATOM 689 C CA . PHE A 1 82 ? 9.958 -11.080 -14.320 1.00 67.25 82 PHE A CA 1
ATOM 690 C C . PHE A 1 82 ? 9.578 -12.408 -13.668 1.00 67.25 82 PHE A C 1
ATOM 692 O O . PHE A 1 82 ? 9.974 -13.469 -14.146 1.00 67.25 82 PHE A O 1
ATOM 699 N N . SER A 1 83 ? 8.783 -12.364 -12.603 1.00 64.75 83 SER A N 1
ATOM 700 C CA . SER A 1 83 ? 8.271 -13.553 -11.937 1.00 64.75 83 SER A CA 1
ATOM 701 C C . SER A 1 83 ? 6.752 -13.493 -11.916 1.00 64.75 83 SER A C 1
ATOM 703 O O . SER A 1 83 ? 6.145 -12.774 -11.126 1.00 64.75 83 SER A O 1
ATOM 705 N N . ALA A 1 84 ? 6.137 -14.215 -12.856 1.00 60.94 84 ALA A N 1
ATOM 706 C CA . ALA A 1 84 ? 4.691 -14.239 -13.019 1.00 60.94 84 ALA A CA 1
ATOM 707 C C . ALA A 1 84 ? 4.012 -14.611 -11.688 1.00 60.94 84 ALA A C 1
ATOM 709 O O . ALA A 1 84 ? 4.107 -15.751 -11.238 1.00 60.94 84 ALA A O 1
ATOM 710 N N . GLY A 1 85 ? 3.346 -13.632 -11.071 1.00 64.94 85 GLY A N 1
ATOM 711 C CA . GLY A 1 85 ? 2.566 -13.811 -9.845 1.00 64.94 85 GLY A CA 1
ATOM 712 C C . GLY A 1 85 ? 3.269 -13.466 -8.529 1.00 64.94 85 GLY A C 1
ATOM 713 O O . GLY A 1 85 ? 2.649 -13.633 -7.483 1.00 64.94 85 GLY A O 1
ATOM 714 N N . ASN A 1 86 ? 4.511 -12.970 -8.534 1.00 81.19 86 ASN A N 1
ATOM 715 C CA . ASN A 1 86 ? 5.126 -12.486 -7.296 1.00 81.19 86 ASN A CA 1
ATOM 716 C C . ASN A 1 86 ? 4.657 -11.066 -6.970 1.00 81.19 86 ASN A C 1
ATOM 718 O O . ASN A 1 86 ? 5.020 -10.093 -7.642 1.00 81.19 86 ASN A O 1
ATOM 722 N N . GLU A 1 87 ? 3.882 -10.968 -5.893 1.00 88.31 87 GLU A N 1
ATOM 723 C CA . GLU A 1 87 ? 3.456 -9.710 -5.295 1.00 88.31 87 GLU A CA 1
ATOM 724 C C . GLU A 1 87 ? 4.307 -9.400 -4.064 1.00 88.31 87 GLU A C 1
ATOM 726 O O . GLU A 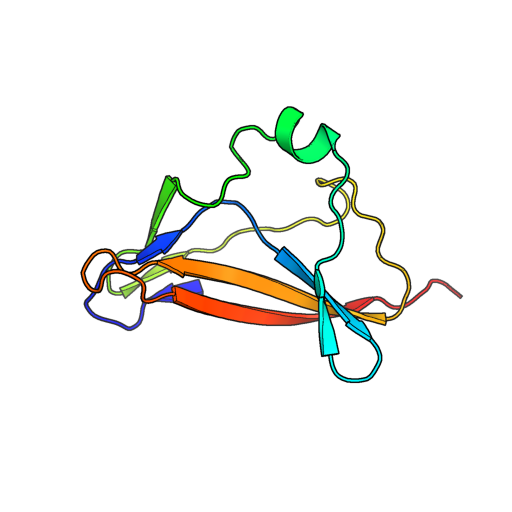1 87 ? 4.461 -10.226 -3.163 1.00 88.31 87 GLU A O 1
ATOM 731 N N . ILE A 1 88 ? 4.829 -8.179 -3.995 1.00 90.12 88 ILE A N 1
ATOM 732 C CA . ILE A 1 88 ? 5.451 -7.638 -2.790 1.00 90.12 88 ILE A CA 1
ATOM 733 C C . ILE A 1 88 ? 4.479 -6.640 -2.187 1.00 90.12 88 ILE A C 1
ATOM 735 O O . ILE A 1 88 ? 4.040 -5.702 -2.848 1.00 90.12 88 ILE A O 1
ATOM 739 N N . THR A 1 89 ? 4.154 -6.831 -0.913 1.00 91.81 89 THR A N 1
ATOM 740 C CA . THR A 1 89 ? 3.283 -5.917 -0.180 1.00 91.81 89 THR A CA 1
ATOM 741 C C . THR A 1 89 ? 4.086 -5.171 0.876 1.00 91.81 89 THR A C 1
ATOM 743 O O . THR A 1 89 ? 4.723 -5.786 1.729 1.00 91.81 89 THR A O 1
ATOM 746 N N . LEU A 1 90 ? 4.034 -3.843 0.830 1.00 93.00 90 LEU A N 1
ATOM 747 C CA . LEU A 1 90 ? 4.576 -2.965 1.860 1.00 93.00 90 LEU A CA 1
ATOM 748 C C . LEU A 1 90 ? 3.419 -2.390 2.673 1.00 93.00 90 LEU A C 1
ATOM 750 O O . LEU A 1 90 ? 2.515 -1.784 2.099 1.00 93.00 90 LEU A O 1
ATOM 754 N N . SER A 1 91 ? 3.470 -2.533 3.995 1.00 95.31 91 SER A N 1
ATOM 755 C CA . SER A 1 91 ? 2.466 -1.966 4.895 1.00 95.31 91 SER A CA 1
ATOM 756 C C . SER A 1 91 ? 3.113 -1.107 5.972 1.00 95.31 91 SER A C 1
ATOM 758 O O . SER A 1 91 ? 4.091 -1.520 6.592 1.00 95.31 91 SER A O 1
ATOM 760 N N . VAL A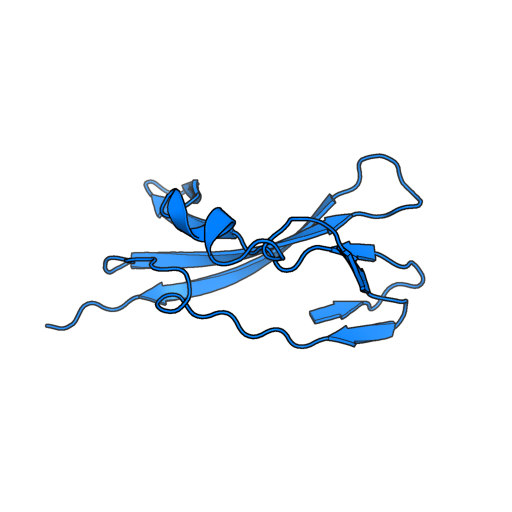 1 92 ? 2.536 0.066 6.225 1.00 94.25 92 VAL A N 1
ATOM 761 C CA . VAL A 1 92 ? 2.957 0.972 7.301 1.00 94.25 92 VAL A CA 1
ATOM 762 C C . VAL A 1 92 ? 1.796 1.139 8.282 1.00 94.25 92 VAL A C 1
ATOM 764 O O . VAL A 1 92 ? 0.728 1.590 7.858 1.00 94.25 92 VAL A O 1
ATOM 767 N N . PRO A 1 93 ? 1.953 0.749 9.561 1.00 96.25 93 PRO A N 1
ATOM 768 C CA . PRO A 1 93 ? 0.896 0.890 10.553 1.00 96.25 93 PRO A CA 1
ATOM 769 C C . PRO A 1 93 ? 0.738 2.347 11.000 1.00 96.25 93 PRO A C 1
ATOM 771 O O . PRO A 1 93 ? 1.707 3.104 11.034 1.00 96.25 93 PRO A O 1
ATOM 774 N N . PHE A 1 94 ? -0.482 2.718 11.374 1.00 94.81 94 PHE A N 1
ATOM 775 C CA . PHE A 1 94 ? -0.804 3.988 12.016 1.00 94.81 94 PHE A CA 1
ATOM 776 C C . PHE A 1 94 ? -2.029 3.833 12.924 1.00 94.81 94 PHE A C 1
ATOM 778 O O . PHE A 1 94 ? -2.844 2.928 12.745 1.00 94.81 94 PHE A O 1
ATOM 785 N N . GLU A 1 95 ? -2.159 4.723 13.899 1.00 95.44 95 GLU A N 1
ATOM 786 C CA . GLU A 1 95 ? -3.298 4.763 14.814 1.00 95.44 95 GLU A CA 1
ATOM 787 C C . GLU A 1 95 ? -4.141 6.006 14.525 1.00 95.44 95 GLU A C 1
ATOM 789 O O . GLU A 1 95 ? -3.605 7.091 14.294 1.00 95.44 95 GLU A O 1
ATOM 794 N N . VAL A 1 96 ? -5.461 5.840 14.528 1.00 93.94 96 VAL A N 1
ATOM 795 C CA . VAL A 1 96 ? -6.409 6.954 14.542 1.00 93.94 96 VAL A CA 1
ATOM 796 C C . VAL A 1 96 ? -6.892 7.114 15.973 1.00 93.94 96 VAL A C 1
ATOM 798 O O . VAL A 1 96 ? -7.480 6.194 16.541 1.00 93.94 96 VAL A O 1
ATOM 801 N N . ILE A 1 97 ? -6.647 8.287 16.544 1.00 92.00 97 ILE A N 1
ATOM 802 C CA . ILE A 1 97 ? -7.108 8.650 17.881 1.00 92.00 97 ILE A CA 1
ATOM 803 C C . ILE A 1 97 ? -8.414 9.428 17.707 1.00 92.00 97 ILE A C 1
ATOM 805 O O . ILE A 1 97 ? -8.482 10.338 16.883 1.00 92.00 97 ILE A O 1
ATOM 809 N N . GLY A 1 98 ? -9.463 9.047 18.436 1.00 81.06 98 GLY A N 1
ATOM 810 C CA . GLY A 1 98 ? -10.717 9.802 18.434 1.00 81.06 98 GLY A CA 1
ATOM 811 C C . GLY A 1 98 ? -10.538 11.169 19.093 1.00 81.06 98 GLY A C 1
ATOM 812 O O . GLY A 1 98 ? -9.746 11.309 20.026 1.00 81.06 98 GLY A O 1
ATOM 813 N N . GLU A 1 99 ? -11.282 12.171 18.630 1.00 68.75 99 GLU A N 1
ATOM 814 C CA . GLU A 1 99 ? -11.458 13.401 19.405 1.00 68.75 99 GLU A CA 1
ATOM 815 C C . GLU A 1 99 ? -12.324 13.073 20.636 1.00 68.75 99 GLU A C 1
ATOM 817 O O . GLU A 1 99 ? -13.397 12.483 20.494 1.00 68.75 99 GLU A O 1
ATOM 822 N N . ASN A 1 100 ? -11.811 13.379 21.835 1.00 48.34 100 ASN A N 1
ATOM 823 C CA . ASN A 1 100 ? -12.549 13.279 23.103 1.00 48.34 100 ASN A CA 1
ATOM 824 C C . ASN A 1 100 ? -13.564 14.414 23.253 1.00 48.34 100 ASN A C 1
ATOM 826 O O . ASN A 1 100 ? -13.214 15.553 22.869 1.00 48.34 100 ASN A O 1
#

Mean predicted aligned error: 4.93 Å

Foldseek 3Di:
DWAQDQAKWWFALAKWKWFDDPNDTDTDDFDPCLCVVPVRRDGGDDMQHHGRDDDDDDDCVSRVHDDDWHKMKIKTWIHGPVDPPDIDIDIDIDTDDDDD

Organism: NCBI:txid2912308

Nearest PDB structures (foldseek):
  6vjb-assembly1_A  TM=3.981E-01  e=3.387E-01  Streptococcus pyogenes
  5xxz-assembly1_A  TM=3.874E-01  e=3.584E-01  Streptococcus pyogenes
  5xya-assembly1_A  TM=3.979E-01  e=5.328E-01  Streptococcus pyogenes

Sequence (100 aa):
MQNESNEAYRYGSFYRVETMQDGKWYMVNYPENTFEKFPYFNDMGYTLDPKEMVTQQFSIETYGLYLPAGNYRLTKTFLSPFSAGNEITLSVPFEVIGEN

pLDDT: mean 88.11, std 9.25, range [48.34, 97.69]

Radius of gyration: 14.98 Å; Cα contacts (8 Å, |Δi|>4): 177; chains: 1; bounding box: 36×28×37 Å